Protein AF-A0A931ZT10-F1 (afdb_monomer_lite)

Secondary structure (DSSP, 8-state):
-PPPHHHHHHHHHHHHHHHHHHHHHHHHHHHHH--SS-BS-TT--B--HHHHTHHHHHHHHHHHHHHHHS-HHHHHHHHS-HHHHHHHHHHHHHHHHHHHS--

Sequence (103 aa):
MSVPPDLLQGAVTVLFGALAGGITNAVAIWMLFHPYQPRGPRWFTLQGAIPKNRARLAKTVGRTVGQRLLVPEDLDHRLTAPEVRAAFERALEGFVSALLDDE

pLDDT: mean 84.48, std 10.35, range [49.91, 97.06]

Foldseek 3Di:
DDDPVVVVVVVVVVVVVCVVVVVVVVVVVVQLQPDLDFDDDPVDTRGRVCSVCVVVVCVVVVVVCCVPVVPVVVVVVVCPPPVNVVVVVVVVVVVVVVVVVPD

Structure (mmCIF, N/CA/C/O backbone):
data_AF-A0A931ZT10-F1
#
_entry.id   AF-A0A931ZT10-F1
#
loop_
_atom_site.group_PDB
_atom_site.id
_atom_site.type_symbol
_atom_site.label_atom_id
_atom_site.label_alt_id
_atom_site.label_comp_id
_atom_site.label_asym_id
_atom_site.labe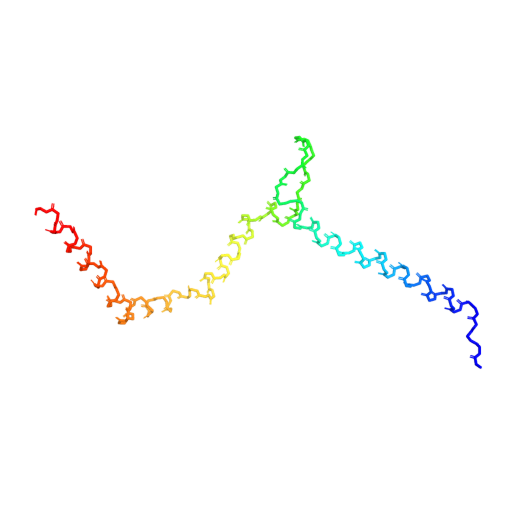l_entity_id
_atom_site.label_seq_id
_atom_site.pdbx_PDB_ins_code
_atom_site.Cartn_x
_atom_site.Cartn_y
_atom_site.Cartn_z
_atom_site.occupancy
_atom_site.B_iso_or_equiv
_atom_site.auth_seq_id
_atom_site.auth_comp_id
_atom_site.auth_asym_id
_atom_site.auth_atom_id
_atom_site.pdbx_PDB_model_num
ATOM 1 N N . MET A 1 1 ? 9.132 -15.987 -48.764 1.00 49.91 1 MET A N 1
ATOM 2 C CA . MET A 1 1 ? 8.897 -14.779 -47.947 1.00 49.91 1 MET A CA 1
ATOM 3 C C . MET A 1 1 ? 9.845 -14.842 -46.759 1.00 49.91 1 MET A C 1
ATOM 5 O O . MET A 1 1 ? 9.479 -15.317 -45.695 1.00 49.91 1 MET A O 1
ATOM 9 N N . SER A 1 2 ? 11.113 -14.514 -46.995 1.00 63.47 2 SER A N 1
ATOM 10 C CA . SER A 1 2 ? 12.182 -14.542 -45.994 1.00 63.47 2 SER A CA 1
ATOM 11 C C . SER A 1 2 ? 12.140 -13.223 -45.229 1.00 63.47 2 SER A C 1
ATOM 13 O O . SER A 1 2 ? 12.299 -12.161 -45.827 1.00 63.47 2 SER A O 1
ATOM 15 N N . VAL A 1 3 ? 11.870 -13.283 -43.926 1.00 71.31 3 VAL A N 1
ATOM 16 C CA . VAL A 1 3 ? 11.996 -12.118 -43.043 1.00 71.31 3 VAL A CA 1
ATOM 17 C C . VAL A 1 3 ? 13.445 -11.624 -43.092 1.00 71.31 3 VAL A C 1
ATOM 19 O O . VAL A 1 3 ? 14.354 -12.441 -42.923 1.00 71.31 3 VAL A O 1
ATOM 22 N N . PRO A 1 4 ? 13.687 -10.328 -43.355 1.00 78.19 4 PRO A N 1
ATOM 23 C CA . PRO A 1 4 ? 15.041 -9.803 -43.382 1.00 78.19 4 PRO A CA 1
ATOM 24 C C . PRO A 1 4 ? 15.648 -9.894 -41.970 1.00 78.19 4 PRO A C 1
ATOM 26 O O . PRO A 1 4 ? 14.942 -9.658 -40.982 1.00 78.19 4 PRO A O 1
ATOM 29 N N . PRO A 1 5 ? 16.938 -10.254 -41.851 1.00 76.19 5 PRO A N 1
ATOM 30 C CA . PRO A 1 5 ? 17.598 -10.504 -40.565 1.00 76.19 5 PRO A CA 1
ATOM 31 C C . PRO A 1 5 ? 17.557 -9.289 -39.622 1.00 76.19 5 PRO A C 1
ATOM 33 O O . PRO A 1 5 ? 17.493 -9.452 -38.403 1.00 76.19 5 PRO A O 1
ATOM 36 N N . ASP A 1 6 ? 17.474 -8.082 -40.178 1.00 82.94 6 ASP A N 1
ATOM 37 C CA . ASP A 1 6 ? 17.403 -6.819 -39.437 1.00 82.94 6 ASP A CA 1
ATOM 38 C C . ASP A 1 6 ? 16.100 -6.693 -38.622 1.00 82.94 6 ASP A C 1
ATOM 40 O O . ASP A 1 6 ? 16.094 -6.180 -37.500 1.00 82.94 6 ASP A O 1
ATOM 44 N N . LEU A 1 7 ? 14.987 -7.223 -39.149 1.00 83.31 7 LEU A N 1
ATOM 45 C CA . LEU A 1 7 ? 13.691 -7.238 -38.460 1.00 83.31 7 LEU A CA 1
ATOM 46 C C . LEU A 1 7 ? 13.693 -8.211 -37.277 1.00 83.31 7 LEU A C 1
ATOM 48 O O . LEU A 1 7 ? 13.109 -7.914 -36.233 1.00 83.31 7 LEU A O 1
ATOM 52 N N . LEU A 1 8 ? 14.381 -9.349 -37.416 1.00 85.38 8 LEU A N 1
ATOM 53 C CA . LEU A 1 8 ? 14.539 -10.317 -36.331 1.00 85.38 8 LEU A CA 1
ATOM 54 C C . LEU A 1 8 ? 15.336 -9.701 -35.171 1.00 85.38 8 LEU A C 1
ATOM 56 O O . LEU A 1 8 ? 14.935 -9.812 -34.013 1.00 85.38 8 LEU A O 1
ATOM 60 N N . GLN A 1 9 ? 16.425 -8.991 -35.479 1.00 87.88 9 GLN A N 1
ATOM 61 C CA . GLN A 1 9 ? 17.248 -8.314 -34.477 1.00 87.88 9 GLN A CA 1
ATOM 62 C C . GLN A 1 9 ? 16.492 -7.173 -33.774 1.00 87.88 9 GLN A C 1
ATOM 64 O O . GLN A 1 9 ? 16.577 -7.029 -32.548 1.00 87.88 9 GLN A O 1
ATOM 69 N N . GLY A 1 10 ? 15.703 -6.394 -34.521 1.00 91.69 10 GLY A N 1
ATOM 70 C CA . GLY A 1 10 ? 14.835 -5.358 -33.957 1.00 91.69 10 GLY A CA 1
ATOM 71 C C . GLY A 1 10 ? 13.783 -5.930 -33.003 1.00 91.69 10 GLY A C 1
ATOM 72 O O . GLY A 1 10 ? 13.625 -5.434 -31.887 1.00 91.69 10 GLY A O 1
ATOM 73 N N . ALA A 1 11 ? 13.122 -7.024 -33.393 1.00 92.00 11 ALA A N 1
ATOM 74 C CA . ALA A 1 11 ? 12.121 -7.691 -32.564 1.00 92.00 11 ALA A CA 1
ATOM 75 C C . ALA A 1 11 ? 12.711 -8.236 -31.252 1.00 92.00 11 ALA A C 1
ATOM 77 O O . ALA A 1 11 ? 12.114 -8.052 -30.191 1.00 92.00 11 ALA A O 1
ATOM 78 N N . VAL A 1 12 ? 13.904 -8.842 -31.299 1.00 94.12 12 VAL A N 1
ATOM 79 C CA . VAL A 1 12 ? 14.608 -9.306 -30.091 1.00 94.12 12 VAL A CA 1
ATOM 80 C C . VAL A 1 12 ? 14.928 -8.128 -29.169 1.00 94.12 12 VAL A C 1
ATOM 82 O O . VAL A 1 12 ? 14.667 -8.198 -27.969 1.00 94.12 12 VAL A O 1
ATOM 85 N N . THR A 1 13 ? 15.421 -7.018 -29.719 1.00 94.31 13 THR A N 1
ATOM 86 C CA . THR A 1 13 ? 15.759 -5.821 -28.931 1.00 94.31 13 THR A CA 1
ATOM 87 C C . THR A 1 13 ? 14.531 -5.241 -28.225 1.00 94.31 13 THR A C 1
ATOM 89 O O . THR A 1 13 ? 14.580 -4.955 -27.027 1.00 94.31 13 THR A O 1
ATOM 92 N N . VAL A 1 14 ? 13.405 -5.120 -28.935 1.00 95.50 14 VAL A N 1
ATOM 93 C CA . VAL A 1 14 ? 12.139 -4.641 -28.356 1.00 95.50 14 VAL A CA 1
ATOM 94 C C . VAL A 1 14 ? 11.634 -5.590 -27.270 1.00 95.50 14 VAL A C 1
ATOM 96 O O . VAL A 1 14 ? 11.216 -5.128 -26.210 1.00 95.50 14 VAL A O 1
ATOM 99 N N . LEU A 1 15 ? 11.711 -6.905 -27.491 1.00 96.00 15 LEU A N 1
ATOM 100 C C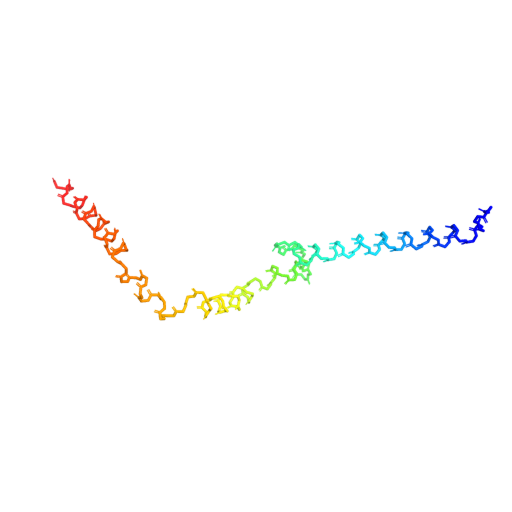A . LEU A 1 15 ? 11.279 -7.905 -26.515 1.00 96.00 15 LEU A CA 1
ATOM 101 C C . LEU A 1 15 ? 12.081 -7.813 -25.212 1.00 96.00 15 LEU A C 1
ATOM 103 O O . LEU A 1 15 ? 11.494 -7.796 -24.130 1.00 96.00 15 LEU A O 1
ATOM 107 N N . PHE A 1 16 ? 13.408 -7.705 -25.302 1.00 96.06 16 PHE A N 1
ATOM 108 C CA . PHE A 1 16 ? 14.261 -7.529 -24.126 1.00 96.06 16 PHE A CA 1
ATOM 109 C C . PHE A 1 16 ? 13.978 -6.211 -23.402 1.00 96.06 16 PHE A C 1
ATOM 111 O O . PHE A 1 16 ? 13.891 -6.204 -22.174 1.00 96.06 16 PHE A O 1
ATOM 118 N N . GLY A 1 17 ? 13.777 -5.115 -24.139 1.00 95.00 17 GLY A N 1
ATOM 119 C CA . GLY A 1 17 ? 13.405 -3.826 -23.554 1.00 95.00 17 GLY A CA 1
ATOM 120 C C . GLY A 1 17 ? 12.062 -3.881 -22.821 1.00 95.00 17 GLY A C 1
ATOM 121 O O . GLY A 1 17 ? 11.956 -3.415 -21.686 1.00 95.00 17 GLY A O 1
ATOM 122 N N . ALA A 1 18 ? 11.054 -4.509 -23.429 1.00 95.81 18 ALA A N 1
ATOM 123 C CA . ALA A 1 18 ? 9.736 -4.690 -22.829 1.00 95.81 18 ALA A CA 1
ATOM 124 C C . ALA A 1 18 ? 9.783 -5.598 -21.591 1.00 95.81 18 ALA A C 1
ATOM 126 O O . ALA A 1 18 ? 9.148 -5.287 -20.585 1.00 95.81 18 ALA A O 1
ATOM 127 N N . LEU A 1 19 ? 10.565 -6.682 -21.625 1.00 97.00 19 LEU A N 1
ATOM 128 C CA . LEU A 1 19 ? 10.760 -7.565 -20.473 1.00 97.00 19 LEU A CA 1
ATOM 129 C C . LEU A 1 19 ? 11.481 -6.849 -19.330 1.00 97.00 19 LEU A C 1
ATOM 131 O O . LEU A 1 19 ? 10.998 -6.871 -18.200 1.00 97.00 19 LEU A O 1
ATOM 135 N N . ALA A 1 20 ? 12.596 -6.172 -19.608 1.00 96.00 20 ALA A N 1
ATOM 136 C CA . ALA A 1 20 ? 13.348 -5.439 -18.593 1.00 96.00 20 ALA A CA 1
ATOM 137 C C . ALA A 1 20 ? 12.509 -4.309 -17.976 1.00 96.00 20 ALA A C 1
ATOM 139 O O . ALA A 1 20 ? 12.449 -4.177 -16.750 1.00 96.00 20 ALA A O 1
ATOM 140 N N . GLY A 1 21 ? 11.810 -3.532 -18.808 1.00 95.31 21 GLY A N 1
ATOM 141 C CA . GLY A 1 21 ? 10.907 -2.474 -18.358 1.00 95.31 21 GLY A CA 1
ATOM 142 C C . GLY A 1 21 ? 9.723 -3.019 -17.562 1.00 95.31 21 GLY A C 1
ATOM 143 O O . GLY A 1 21 ? 9.421 -2.509 -16.484 1.00 95.31 21 GLY A O 1
ATOM 144 N N . GLY A 1 22 ? 9.092 -4.093 -18.042 1.00 95.81 22 GLY A N 1
ATOM 145 C CA . GLY A 1 22 ? 7.960 -4.738 -17.380 1.00 95.81 22 GLY A CA 1
ATOM 146 C C . GLY A 1 22 ? 8.325 -5.306 -16.010 1.00 95.81 22 GLY A C 1
ATOM 147 O O . GLY A 1 22 ? 7.641 -5.022 -15.026 1.00 95.81 22 GLY A O 1
ATOM 148 N N . ILE A 1 23 ? 9.439 -6.038 -15.924 1.00 97.06 23 ILE A N 1
ATOM 149 C CA . ILE A 1 23 ? 9.953 -6.583 -14.660 1.00 97.06 23 ILE A CA 1
ATOM 150 C C . ILE A 1 23 ? 10.286 -5.444 -13.694 1.00 97.06 23 ILE A C 1
ATOM 152 O O . ILE A 1 23 ? 9.849 -5.464 -12.544 1.00 97.06 23 ILE A O 1
ATOM 156 N N . THR A 1 24 ? 11.003 -4.420 -14.156 1.00 96.25 24 THR A N 1
ATOM 157 C CA . THR A 1 24 ? 11.385 -3.285 -13.303 1.00 96.25 24 THR A CA 1
ATOM 158 C C . THR A 1 24 ? 10.161 -2.530 -12.791 1.00 96.25 24 THR A C 1
ATOM 160 O O . THR A 1 24 ? 10.099 -2.190 -11.611 1.00 96.25 24 THR A O 1
ATOM 163 N N . ASN A 1 25 ? 9.152 -2.312 -13.639 1.00 96.31 25 ASN A N 1
ATOM 164 C CA . ASN A 1 25 ? 7.914 -1.650 -13.239 1.00 96.31 25 ASN A CA 1
ATOM 165 C C . ASN A 1 25 ? 7.140 -2.471 -12.196 1.00 96.31 25 ASN A C 1
ATOM 167 O O . ASN A 1 25 ? 6.660 -1.921 -11.205 1.00 96.31 25 ASN A O 1
ATOM 171 N N . ALA A 1 26 ? 7.070 -3.794 -12.370 1.00 95.94 26 ALA A N 1
ATOM 172 C CA . ALA A 1 26 ? 6.462 -4.680 -11.383 1.00 95.94 26 ALA A CA 1
ATOM 173 C C . ALA A 1 26 ? 7.188 -4.602 -10.028 1.00 95.94 26 ALA A C 1
ATOM 175 O O . ALA A 1 26 ? 6.544 -4.477 -8.983 1.00 95.94 26 ALA A O 1
ATOM 176 N N . VAL A 1 27 ? 8.526 -4.594 -10.042 1.00 95.75 27 VAL A N 1
ATOM 177 C CA . VAL A 1 27 ? 9.344 -4.441 -8.829 1.00 95.75 27 VAL A CA 1
ATOM 178 C C . VAL A 1 27 ? 9.132 -3.070 -8.183 1.00 95.75 27 VAL A C 1
ATOM 180 O O . VAL A 1 27 ? 8.980 -2.993 -6.966 1.00 95.75 27 VAL A O 1
ATOM 183 N N . ALA A 1 28 ? 9.050 -1.993 -8.964 1.00 95.12 28 ALA A N 1
ATOM 184 C CA . ALA A 1 28 ? 8.816 -0.646 -8.445 1.00 95.12 28 ALA A CA 1
ATOM 185 C C . ALA A 1 28 ? 7.460 -0.529 -7.731 1.00 95.12 28 ALA A C 1
ATOM 187 O O . ALA A 1 28 ? 7.383 0.003 -6.620 1.00 95.12 28 ALA A O 1
ATOM 188 N N . ILE A 1 29 ? 6.398 -1.082 -8.329 1.00 95.25 29 ILE A N 1
ATOM 189 C CA . ILE A 1 29 ? 5.074 -1.143 -7.695 1.00 95.25 29 ILE A CA 1
ATOM 190 C C . ILE A 1 29 ? 5.157 -1.958 -6.403 1.00 95.25 29 ILE A C 1
ATOM 192 O O . ILE A 1 29 ? 4.643 -1.529 -5.371 1.00 95.25 29 ILE A O 1
ATOM 196 N N . TRP A 1 30 ? 5.852 -3.096 -6.416 1.00 94.12 30 TRP A N 1
ATOM 197 C CA . TRP A 1 30 ? 6.032 -3.923 -5.225 1.00 94.12 30 TRP A CA 1
ATOM 198 C C . TRP A 1 30 ? 6.791 -3.194 -4.095 1.00 94.12 30 TRP A C 1
ATOM 200 O O . TRP A 1 30 ? 6.379 -3.253 -2.930 1.00 94.12 30 TRP A O 1
ATOM 210 N N . MET A 1 31 ? 7.833 -2.427 -4.430 1.00 93.75 31 MET A N 1
ATOM 211 C CA . MET A 1 31 ? 8.607 -1.592 -3.496 1.00 93.75 31 MET A CA 1
ATOM 212 C C . MET A 1 31 ? 7.804 -0.427 -2.904 1.00 93.75 31 MET A C 1
ATOM 214 O O . MET A 1 31 ? 8.149 0.102 -1.850 1.00 93.75 31 MET A O 1
ATOM 218 N N . LEU A 1 32 ? 6.700 -0.017 -3.528 1.00 92.19 32 LEU A N 1
ATOM 219 C CA . LEU A 1 32 ? 5.817 0.984 -2.933 1.00 92.19 32 LEU A CA 1
ATOM 220 C C . LEU A 1 32 ? 5.173 0.467 -1.633 1.00 92.19 32 LEU A C 1
ATOM 222 O O . LEU A 1 32 ? 4.914 1.246 -0.707 1.00 92.19 32 LEU A O 1
ATOM 226 N N . PHE A 1 33 ? 4.942 -0.847 -1.563 1.00 92.19 33 PHE A N 1
ATOM 227 C CA . PHE A 1 33 ? 4.323 -1.530 -0.428 1.00 92.19 33 PHE A CA 1
ATOM 228 C C . PHE A 1 33 ? 5.344 -2.177 0.523 1.00 92.19 33 PHE A C 1
ATOM 230 O O . PHE A 1 33 ? 5.032 -2.336 1.700 1.00 92.19 33 PHE A O 1
ATOM 237 N N . HIS A 1 34 ? 6.561 -2.497 0.066 1.00 91.25 34 HIS A N 1
ATOM 238 C CA . HIS A 1 34 ? 7.614 -3.132 0.874 1.00 91.25 34 HIS A CA 1
ATOM 239 C C . HIS A 1 34 ? 8.869 -2.250 1.037 1.00 91.25 34 HIS A C 1
ATOM 241 O O . HIS A 1 34 ? 9.244 -1.549 0.108 1.00 91.25 34 HIS A O 1
ATOM 247 N N . PRO A 1 35 ? 9.598 -2.327 2.168 1.00 88.50 35 PRO A N 1
ATOM 248 C CA . PRO A 1 35 ? 9.290 -3.112 3.358 1.00 88.50 35 PRO A CA 1
ATOM 249 C C . PRO A 1 35 ? 8.205 -2.433 4.211 1.00 88.50 35 PRO A C 1
ATOM 251 O O . PRO A 1 35 ? 8.152 -1.207 4.320 1.00 88.50 35 PRO A O 1
ATOM 254 N N . TYR A 1 36 ? 7.334 -3.243 4.824 1.00 86.12 36 TYR A N 1
ATOM 255 C CA . TYR A 1 36 ? 6.227 -2.759 5.661 1.00 86.12 36 TYR A CA 1
ATOM 256 C C . TYR A 1 36 ? 6.707 -2.040 6.925 1.00 86.12 36 TYR A C 1
ATOM 258 O O . TYR A 1 36 ? 6.113 -1.055 7.366 1.00 86.12 36 TYR A O 1
ATOM 266 N N . GLN A 1 37 ? 7.802 -2.535 7.496 1.00 84.88 37 GLN A N 1
ATOM 267 C CA . GLN A 1 37 ? 8.479 -1.938 8.637 1.00 84.88 37 GLN A CA 1
ATOM 268 C C . GLN A 1 37 ? 9.732 -1.206 8.151 1.00 84.88 37 GLN A C 1
ATOM 270 O O . GLN A 1 37 ? 10.380 -1.682 7.214 1.00 84.88 37 GLN A O 1
ATOM 275 N N . PRO A 1 38 ? 10.080 -0.068 8.768 1.00 86.06 38 PRO A N 1
ATOM 276 C CA . PRO A 1 38 ? 11.293 0.653 8.422 1.00 86.06 38 PRO A CA 1
ATOM 277 C C . PRO A 1 38 ? 12.511 -0.243 8.672 1.00 86.06 38 PRO A C 1
ATOM 279 O O . PRO A 1 38 ? 12.717 -0.726 9.785 1.00 86.06 38 PRO A O 1
ATOM 282 N N . ARG A 1 39 ? 13.311 -0.483 7.629 1.00 85.62 39 ARG A N 1
ATOM 283 C CA . ARG A 1 39 ? 14.568 -1.235 7.715 1.00 85.62 39 ARG A CA 1
ATOM 284 C C . ARG A 1 39 ? 15.733 -0.344 7.308 1.00 85.62 39 ARG A C 1
ATOM 286 O O . ARG A 1 39 ? 15.683 0.300 6.266 1.00 85.62 39 ARG A O 1
ATOM 293 N N . GLY A 1 40 ? 16.780 -0.307 8.127 1.00 85.75 40 GLY A N 1
ATOM 294 C CA . GLY A 1 40 ? 18.003 0.445 7.842 1.00 85.75 40 GLY A CA 1
ATOM 295 C C . GLY A 1 40 ? 18.553 1.205 9.052 1.00 85.75 40 GLY A C 1
ATOM 296 O O . GLY A 1 40 ? 17.903 1.257 10.099 1.00 85.75 40 GLY A O 1
ATOM 297 N N . PRO A 1 41 ? 19.765 1.775 8.930 1.00 83.00 41 PRO A N 1
ATOM 298 C CA . PRO A 1 41 ? 20.378 2.591 9.971 1.00 83.00 41 PRO A CA 1
ATOM 299 C C . PRO A 1 41 ? 19.547 3.847 10.269 1.00 83.00 41 PRO A C 1
ATOM 301 O O . PRO A 1 41 ? 18.785 4.333 9.434 1.00 83.00 41 PRO A O 1
ATOM 304 N N . ARG A 1 42 ? 19.734 4.424 11.463 1.00 76.38 42 ARG A N 1
ATOM 305 C CA . ARG A 1 42 ? 18.968 5.586 11.965 1.00 76.38 42 ARG A CA 1
ATOM 306 C C . ARG A 1 42 ? 18.985 6.815 11.039 1.00 76.38 42 ARG A C 1
ATOM 308 O O . ARG A 1 42 ? 18.082 7.638 11.122 1.00 76.38 42 ARG A O 1
ATOM 315 N N . TRP A 1 43 ? 19.971 6.906 10.150 1.00 80.44 43 TRP A N 1
ATOM 316 C CA . TRP A 1 43 ? 20.169 8.003 9.199 1.00 80.44 43 TRP A CA 1
ATOM 317 C C . TRP A 1 43 ? 19.530 7.753 7.826 1.00 80.44 43 TRP A C 1
ATOM 319 O O . TRP A 1 43 ? 19.283 8.701 7.088 1.00 80.44 43 TRP A O 1
ATOM 329 N N . PHE A 1 44 ? 19.249 6.494 7.476 1.00 80.38 44 PHE A N 1
ATOM 330 C CA . PHE A 1 44 ? 18.630 6.129 6.205 1.00 80.38 44 PHE A CA 1
ATOM 331 C C . PHE A 1 44 ? 17.774 4.874 6.378 1.00 80.38 44 PHE A C 1
ATOM 333 O O . PHE A 1 44 ? 18.273 3.748 6.396 1.00 80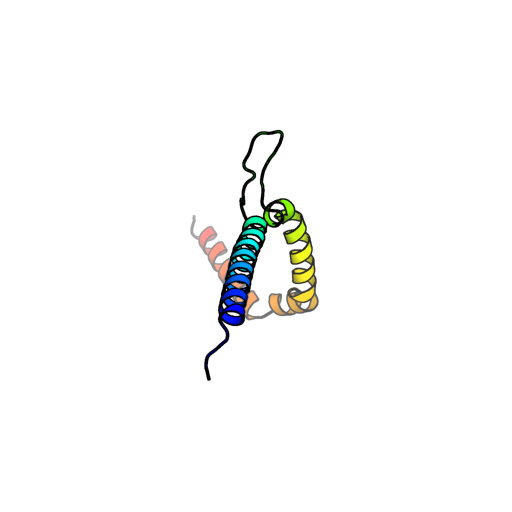.38 44 PHE A O 1
ATOM 340 N N . THR A 1 45 ? 16.467 5.074 6.537 1.00 85.75 45 THR A N 1
ATOM 341 C CA . THR A 1 45 ? 15.498 3.985 6.689 1.00 85.75 45 THR A CA 1
ATOM 342 C C . THR A 1 45 ? 14.731 3.786 5.390 1.00 85.75 45 THR A C 1
ATOM 344 O O . THR A 1 45 ? 14.014 4.674 4.929 1.00 85.75 45 THR A O 1
ATOM 347 N N . LEU A 1 46 ? 14.868 2.595 4.813 1.00 87.69 46 LEU A N 1
ATOM 348 C CA . LEU A 1 46 ? 14.069 2.142 3.685 1.00 87.69 46 LEU A CA 1
ATOM 349 C C . LEU A 1 46 ? 12.723 1.648 4.213 1.00 87.69 46 LEU A C 1
ATOM 351 O O . LEU A 1 46 ? 12.649 0.748 5.052 1.00 87.69 46 LEU A O 1
ATOM 355 N N . GLN A 1 47 ? 11.651 2.256 3.721 1.00 88.56 47 GLN A N 1
ATOM 356 C CA . GLN A 1 47 ? 10.279 1.845 3.983 1.00 88.56 47 GLN A CA 1
ATOM 357 C C . GLN A 1 47 ? 9.446 2.110 2.734 1.00 88.56 47 GLN A C 1
ATOM 359 O O . GLN A 1 47 ? 9.629 3.144 2.087 1.00 88.56 47 GLN A O 1
ATOM 364 N N . GLY A 1 48 ? 8.511 1.208 2.426 1.00 91.00 48 GLY A N 1
ATOM 365 C CA . GLY A 1 48 ? 7.549 1.437 1.352 1.00 91.00 48 GLY A CA 1
ATOM 366 C C . GLY A 1 48 ? 6.777 2.745 1.576 1.00 91.00 48 GLY A C 1
ATOM 367 O O . GLY A 1 48 ? 6.422 3.095 2.709 1.00 91.00 48 GLY A O 1
ATOM 368 N N . ALA A 1 49 ? 6.501 3.486 0.504 1.00 88.06 49 ALA A N 1
ATOM 369 C CA . ALA A 1 49 ? 5.849 4.792 0.601 1.00 88.06 49 ALA A CA 1
ATOM 370 C C . ALA A 1 49 ? 4.415 4.706 1.157 1.00 88.06 49 ALA A C 1
ATOM 372 O O . ALA A 1 49 ? 3.974 5.608 1.875 1.00 88.06 49 ALA A O 1
ATOM 373 N N . ILE A 1 50 ? 3.693 3.619 0.859 1.00 88.19 50 ILE A N 1
ATOM 374 C CA . ILE A 1 50 ? 2.330 3.389 1.357 1.00 88.19 50 ILE A CA 1
ATOM 375 C C . ILE A 1 50 ? 2.305 3.051 2.854 1.00 88.19 50 ILE A C 1
ATOM 377 O O . ILE A 1 50 ? 1.635 3.778 3.595 1.00 88.19 50 ILE A O 1
ATOM 381 N N . PRO A 1 51 ? 3.033 2.033 3.361 1.00 85.62 51 PRO A N 1
ATOM 382 C CA . PRO A 1 51 ? 3.029 1.726 4.792 1.00 85.62 51 PRO A CA 1
ATOM 383 C C . PRO A 1 51 ? 3.545 2.889 5.649 1.00 85.62 51 PRO A C 1
ATOM 385 O O . PRO A 1 51 ? 3.012 3.114 6.738 1.00 85.62 51 PRO A O 1
ATOM 388 N N . LYS A 1 52 ? 4.492 3.693 5.139 1.00 87.75 52 LYS A N 1
ATOM 389 C CA . LYS A 1 52 ? 4.957 4.927 5.797 1.00 87.75 52 LYS A CA 1
ATOM 390 C C . LYS A 1 52 ? 3.820 5.925 6.061 1.00 87.75 52 LYS A C 1
ATOM 392 O O . LYS A 1 52 ? 3.827 6.609 7.079 1.00 87.75 52 LYS A O 1
ATOM 397 N N . ASN A 1 53 ? 2.813 5.975 5.186 1.00 87.00 53 ASN A N 1
ATOM 398 C CA . ASN A 1 53 ? 1.686 6.910 5.260 1.00 87.00 53 ASN A CA 1
ATOM 399 C C . ASN A 1 53 ? 0.362 6.263 5.707 1.00 87.00 53 ASN A C 1
ATOM 401 O O . ASN A 1 53 ? -0.697 6.888 5.590 1.00 87.00 53 ASN A O 1
ATOM 405 N N . ARG A 1 54 ? 0.398 5.041 6.260 1.00 85.25 54 ARG 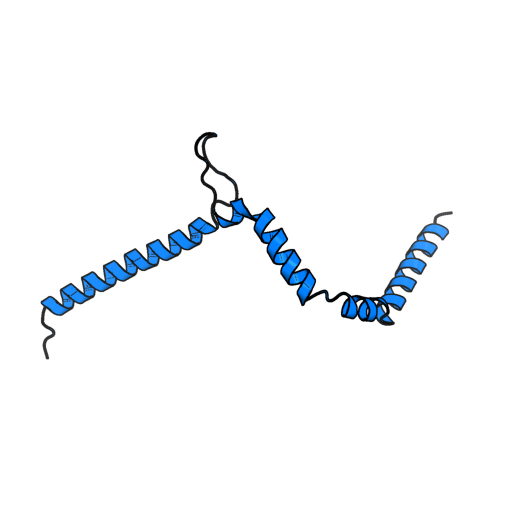A N 1
ATOM 406 C CA . ARG A 1 54 ? -0.793 4.264 6.653 1.00 85.25 54 ARG A CA 1
ATOM 407 C C . ARG A 1 54 ? -1.805 5.043 7.500 1.00 85.25 54 ARG A C 1
ATOM 409 O O . ARG A 1 54 ? -2.998 4.947 7.253 1.00 85.25 54 ARG A O 1
ATOM 416 N N . ALA A 1 55 ? -1.342 5.855 8.455 1.00 85.25 55 ALA A N 1
ATOM 417 C CA . ALA A 1 55 ? -2.219 6.613 9.351 1.00 85.25 55 ALA A CA 1
ATOM 418 C C . ALA A 1 55 ? -2.997 7.709 8.605 1.00 85.25 55 ALA A C 1
ATOM 420 O O . ALA A 1 55 ? -4.200 7.879 8.804 1.00 85.25 55 ALA A O 1
ATOM 421 N N . ARG A 1 56 ? -2.323 8.422 7.693 1.00 88.38 56 ARG A N 1
ATOM 422 C CA . ARG A 1 56 ? -2.955 9.431 6.836 1.00 88.38 56 ARG A CA 1
ATOM 423 C C . ARG A 1 56 ? -3.966 8.782 5.895 1.00 88.38 56 ARG A C 1
ATOM 425 O O . ARG A 1 56 ? -5.080 9.280 5.769 1.00 88.38 56 ARG A O 1
ATOM 432 N N . LEU A 1 57 ? -3.587 7.664 5.278 1.00 85.94 57 LEU A N 1
ATOM 433 C CA . LEU A 1 57 ? -4.456 6.905 4.379 1.00 85.94 57 LEU A CA 1
ATOM 434 C C . LEU A 1 57 ? -5.698 6.384 5.110 1.00 85.94 57 LEU A C 1
ATOM 436 O O . LEU A 1 57 ? -6.803 6.608 4.632 1.00 85.94 57 LEU A O 1
ATOM 440 N N . ALA A 1 58 ? -5.540 5.793 6.297 1.00 87.88 58 ALA A N 1
ATOM 441 C CA . ALA A 1 58 ? -6.654 5.321 7.117 1.00 87.88 58 ALA A CA 1
ATOM 442 C C . ALA A 1 58 ? -7.623 6.453 7.487 1.00 87.88 58 ALA A C 1
ATOM 444 O O . ALA A 1 58 ? -8.833 6.280 7.383 1.00 87.88 58 ALA A O 1
ATOM 445 N N . LYS A 1 59 ? -7.111 7.639 7.846 1.00 89.56 59 LYS A N 1
ATOM 446 C CA . LYS A 1 59 ? -7.952 8.807 8.148 1.00 89.56 59 LYS A CA 1
ATOM 447 C C . LYS A 1 59 ? -8.760 9.264 6.933 1.00 89.56 59 LYS A C 1
ATOM 449 O O . LYS A 1 59 ? -9.952 9.535 7.056 1.00 89.56 59 LYS A O 1
ATOM 454 N N . THR A 1 60 ? -8.125 9.366 5.767 1.00 86.44 60 THR A N 1
ATOM 455 C CA . THR A 1 60 ? -8.801 9.807 4.539 1.00 86.44 60 THR A CA 1
ATOM 456 C C . THR A 1 60 ? -9.810 8.770 4.054 1.00 86.44 60 THR A C 1
ATOM 458 O O . THR A 1 60 ? -10.953 9.125 3.786 1.00 86.44 60 THR A O 1
ATOM 461 N N . VAL A 1 61 ? -9.422 7.495 3.997 1.00 86.31 61 VAL A N 1
ATOM 462 C CA . VAL A 1 61 ? -10.310 6.398 3.592 1.00 86.31 61 VAL A CA 1
ATOM 463 C C . VAL A 1 61 ? -11.468 6.259 4.575 1.00 86.31 61 VAL A C 1
ATOM 465 O O . VAL A 1 61 ? -12.613 6.219 4.144 1.00 86.31 61 VAL A O 1
ATOM 468 N N . GLY A 1 62 ? -11.197 6.274 5.881 1.00 85.44 62 GLY A N 1
ATOM 469 C CA . GLY A 1 62 ? -12.221 6.190 6.922 1.00 85.44 62 GLY A CA 1
ATOM 470 C C . GLY A 1 62 ? -13.219 7.344 6.868 1.00 85.44 62 GLY A C 1
ATOM 471 O O . GLY A 1 62 ? -14.414 7.113 7.011 1.00 85.44 62 GLY A O 1
ATOM 472 N N . ARG A 1 63 ? -12.768 8.572 6.576 1.00 84.56 63 ARG A N 1
ATOM 473 C CA . ARG A 1 63 ? -13.675 9.710 6.369 1.00 84.56 63 ARG A CA 1
ATOM 474 C C . ARG A 1 63 ? -14.569 9.506 5.146 1.00 84.56 63 ARG A C 1
ATOM 476 O O . ARG A 1 63 ? -15.772 9.707 5.248 1.00 84.56 63 ARG A O 1
ATOM 483 N N . THR A 1 64 ? -14.002 9.092 4.015 1.00 84.00 64 THR A N 1
ATOM 484 C CA . THR A 1 64 ? -14.769 8.859 2.781 1.00 84.00 64 THR A CA 1
ATOM 485 C C . THR A 1 64 ? -15.762 7.705 2.932 1.00 84.00 64 THR A C 1
ATOM 487 O O . THR A 1 64 ? -16.901 7.815 2.490 1.00 84.00 64 THR A O 1
ATOM 490 N N . VAL A 1 65 ? -15.347 6.610 3.574 1.00 81.81 65 VAL A N 1
ATOM 491 C CA . VAL A 1 65 ? -16.193 5.443 3.863 1.00 81.81 65 VAL A CA 1
ATOM 492 C C . VAL A 1 65 ? -17.288 5.813 4.859 1.00 81.81 65 VAL A C 1
ATOM 494 O O . VAL A 1 65 ? -18.453 5.562 4.578 1.00 81.81 65 VAL A O 1
ATOM 497 N N . GLY A 1 66 ? -16.950 6.475 5.967 1.00 75.19 66 GLY A N 1
ATOM 498 C CA . GLY A 1 66 ? -17.926 6.913 6.967 1.00 75.19 66 GLY A CA 1
ATOM 499 C C . GLY A 1 66 ? -19.000 7.825 6.377 1.00 75.19 66 GLY A C 1
ATOM 500 O O . GLY A 1 66 ? -20.167 7.658 6.678 1.00 75.19 66 GLY A O 1
ATOM 501 N N . GLN A 1 67 ? -18.635 8.721 5.460 1.00 72.56 67 GLN A N 1
ATOM 502 C CA . GLN A 1 67 ? -19.599 9.610 4.805 1.00 72.56 67 GLN A CA 1
ATOM 503 C C . GLN A 1 67 ? -20.493 8.924 3.762 1.00 72.56 67 GLN A C 1
ATOM 505 O O . GLN A 1 67 ? -21.558 9.449 3.461 1.00 72.56 67 GLN A O 1
ATOM 510 N N . ARG A 1 68 ? -20.056 7.812 3.155 1.00 68.56 68 ARG A N 1
ATOM 511 C CA . ARG A 1 68 ? -20.769 7.182 2.024 1.00 68.56 68 ARG A CA 1
ATOM 512 C C . ARG A 1 68 ? -21.436 5.846 2.348 1.00 68.56 68 ARG A C 1
ATOM 514 O O . ARG A 1 68 ? -22.353 5.463 1.637 1.00 68.56 68 ARG A O 1
ATOM 521 N N . LEU A 1 69 ? -20.951 5.122 3.353 1.00 65.38 69 LEU A N 1
ATOM 522 C CA . LEU A 1 69 ? -21.441 3.791 3.741 1.00 65.38 69 LEU A CA 1
ATOM 523 C C . LEU A 1 69 ? -22.153 3.795 5.099 1.00 65.38 69 LEU A C 1
ATOM 525 O O . LEU A 1 69 ? -22.940 2.893 5.368 1.00 65.38 69 LEU A O 1
ATOM 529 N N . LEU A 1 70 ? -21.878 4.793 5.942 1.00 61.28 70 LEU A N 1
ATOM 530 C CA . LEU A 1 70 ? -22.532 5.009 7.233 1.00 61.28 70 LEU A CA 1
ATOM 531 C C . LEU A 1 70 ? -23.216 6.371 7.213 1.00 61.28 70 LEU A C 1
ATOM 533 O O . LEU A 1 70 ? -22.856 7.284 7.955 1.00 61.28 70 LEU A O 1
ATOM 537 N N . VAL A 1 71 ? -24.179 6.514 6.309 1.00 69.19 71 VAL A N 1
ATOM 538 C CA . VAL A 1 71 ? -25.036 7.693 6.296 1.00 69.19 71 VAL A CA 1
ATOM 539 C C . VAL A 1 71 ? -25.772 7.726 7.649 1.00 69.19 71 VAL A C 1
ATOM 541 O O . VAL A 1 71 ? -26.396 6.721 7.999 1.00 69.19 71 VAL A O 1
ATOM 544 N N . PRO A 1 72 ? -25.664 8.803 8.452 1.00 63.03 72 PRO A N 1
ATOM 545 C CA . PRO A 1 72 ? -26.280 8.871 9.782 1.00 63.03 72 PRO A CA 1
ATOM 546 C C . PRO A 1 72 ? -27.779 8.563 9.742 1.00 63.03 72 PRO A C 1
ATOM 548 O O . PRO A 1 72 ? -28.301 7.889 10.626 1.00 63.03 72 PRO A O 1
ATOM 551 N N . GLU A 1 73 ? -28.429 8.991 8.661 1.00 62.47 73 GLU A N 1
ATOM 552 C CA . GLU A 1 73 ? -29.845 8.760 8.387 1.00 62.47 73 GLU A CA 1
ATOM 553 C C . GLU A 1 73 ? -30.199 7.266 8.210 1.00 62.47 73 GLU A C 1
ATOM 555 O O . GLU A 1 73 ? -31.254 6.827 8.661 1.00 62.47 73 GLU A O 1
ATOM 560 N N . ASP A 1 74 ? -29.307 6.454 7.630 1.00 65.50 74 ASP A N 1
ATOM 561 C CA . ASP A 1 74 ? -29.516 5.003 7.472 1.00 65.50 74 ASP A CA 1
ATOM 562 C C . ASP A 1 74 ? -29.194 4.222 8.755 1.00 65.50 74 ASP A C 1
ATOM 564 O O . ASP A 1 74 ? -29.674 3.101 8.961 1.00 65.50 74 ASP A O 1
ATOM 568 N N . LEU A 1 75 ? -28.348 4.790 9.618 1.00 69.44 75 LEU A N 1
ATOM 569 C CA . LEU A 1 75 ? -27.926 4.151 10.858 1.00 69.44 75 LEU A CA 1
ATOM 570 C C . LEU A 1 75 ? -29.070 4.114 11.876 1.00 69.44 75 LEU A C 1
ATOM 572 O O . LEU A 1 75 ? -29.273 3.085 12.514 1.00 69.44 75 LEU A O 1
ATOM 576 N N . ASP A 1 76 ? -29.849 5.191 11.976 1.00 68.56 76 ASP A N 1
ATOM 577 C CA . ASP A 1 76 ? -30.990 5.287 12.894 1.00 68.56 76 ASP A CA 1
ATOM 578 C C . ASP A 1 76 ? -32.080 4.253 12.566 1.00 68.56 76 ASP A C 1
ATOM 580 O O . ASP A 1 76 ? -32.551 3.511 13.435 1.00 68.56 76 ASP A O 1
ATOM 584 N N . HIS A 1 77 ? -32.395 4.092 11.278 1.00 68.81 77 HIS A N 1
ATOM 585 C CA . HIS A 1 77 ? -33.347 3.079 10.825 1.00 68.81 77 HIS A CA 1
ATOM 586 C C . HIS A 1 77 ? -32.860 1.645 11.051 1.00 68.81 77 HIS A C 1
ATOM 588 O O . HIS A 1 77 ? -33.663 0.777 11.390 1.00 68.81 77 HIS A O 1
ATOM 594 N N . ARG A 1 78 ? -31.557 1.378 10.895 1.00 70.50 78 ARG A N 1
ATOM 595 C CA . ARG A 1 78 ? -30.991 0.042 11.143 1.00 70.50 78 ARG A CA 1
ATOM 596 C C . ARG A 1 78 ? -30.859 -0.285 12.626 1.00 70.50 78 ARG A C 1
ATOM 598 O O . ARG A 1 78 ? -31.023 -1.443 12.989 1.00 70.50 78 ARG A O 1
ATOM 605 N N . LEU A 1 79 ? -30.569 0.698 13.476 1.00 72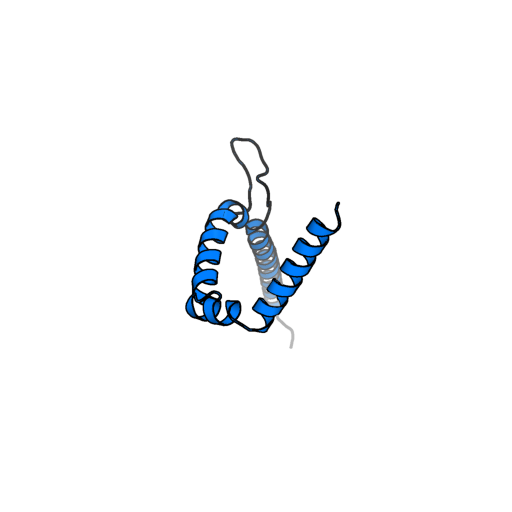.69 79 LEU A N 1
ATOM 606 C CA . LEU A 1 79 ? -30.472 0.502 14.926 1.00 72.69 79 LEU A CA 1
ATOM 607 C C . LEU A 1 79 ? -31.849 0.323 15.574 1.00 72.69 79 LEU A C 1
ATOM 609 O O . LEU A 1 79 ? -31.982 -0.453 16.516 1.00 72.69 79 LEU A O 1
ATOM 613 N N . THR A 1 80 ? -32.873 0.983 15.033 1.00 76.44 80 THR A N 1
ATOM 614 C CA . THR A 1 80 ? -34.268 0.840 15.483 1.00 76.44 80 THR A CA 1
ATOM 615 C C . THR A 1 80 ? -34.956 -0.387 14.873 1.00 76.44 80 THR A C 1
ATOM 617 O O . THR A 1 80 ? -36.113 -0.678 15.182 1.00 76.44 80 THR A O 1
ATOM 620 N N . ALA A 1 81 ? -34.257 -1.131 14.011 1.00 82.94 81 ALA A N 1
ATOM 621 C CA . ALA A 1 81 ? -34.806 -2.313 13.377 1.00 82.94 81 ALA A CA 1
ATOM 622 C C . ALA A 1 81 ? -35.212 -3.357 14.440 1.00 82.94 81 ALA A C 1
ATOM 624 O O . ALA A 1 81 ? -34.454 -3.611 15.389 1.00 82.94 81 ALA A O 1
ATOM 625 N N . PRO A 1 82 ? -36.402 -3.967 14.306 1.00 82.25 82 PRO A N 1
ATOM 626 C CA . PRO A 1 82 ? -36.934 -4.895 15.301 1.00 82.25 82 PRO A CA 1
ATOM 627 C C . PRO A 1 82 ? -35.998 -6.086 15.554 1.00 82.25 82 PRO A C 1
ATOM 629 O O . PRO A 1 82 ? -35.948 -6.592 16.674 1.00 82.25 82 PRO A O 1
ATOM 632 N N . GLU A 1 83 ? -35.195 -6.493 14.566 1.00 84.06 83 GLU A N 1
ATOM 633 C CA . GLU A 1 83 ? -34.215 -7.572 14.711 1.00 84.06 83 GLU A CA 1
ATOM 634 C C . GLU A 1 83 ? -33.071 -7.204 15.667 1.00 84.06 83 GLU A C 1
ATOM 636 O O . GLU A 1 83 ? -32.654 -8.032 16.481 1.00 84.06 83 GLU A O 1
ATOM 641 N N . V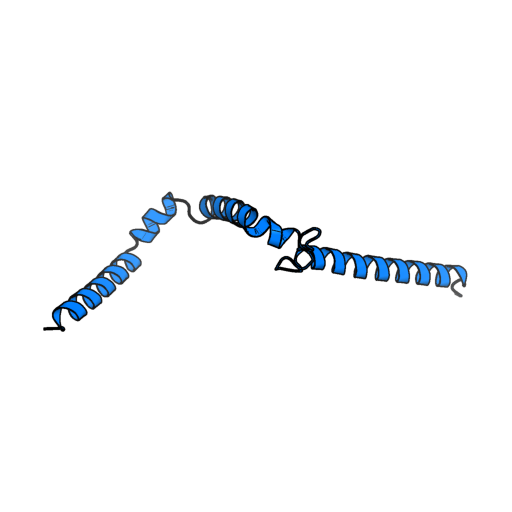AL A 1 84 ? -32.573 -5.964 15.593 1.00 85.31 84 VAL A N 1
ATOM 642 C CA . VAL A 1 84 ? -31.489 -5.465 16.456 1.00 85.31 84 VAL A CA 1
ATOM 643 C C . VAL A 1 84 ? -31.989 -5.323 17.885 1.00 85.31 84 VAL A C 1
ATOM 645 O O . VAL A 1 84 ? -31.317 -5.759 18.821 1.00 85.31 84 VAL A O 1
ATOM 648 N N . ARG A 1 85 ? -33.203 -4.794 18.055 1.00 85.94 85 ARG A N 1
ATOM 649 C CA . ARG A 1 85 ? -33.835 -4.664 19.367 1.00 85.94 85 ARG A CA 1
ATOM 650 C C . ARG A 1 85 ? -34.054 -6.023 20.035 1.00 85.94 85 ARG A C 1
ATOM 652 O O . ARG A 1 85 ? -33.651 -6.204 21.179 1.00 85.94 85 ARG A O 1
ATOM 659 N N . ALA A 1 86 ? -34.588 -6.999 19.304 1.00 87.38 86 ALA A N 1
ATOM 660 C CA . ALA A 1 86 ? -34.789 -8.352 19.819 1.00 87.38 86 ALA A CA 1
ATOM 661 C C . ALA A 1 86 ? -33.465 -9.084 20.118 1.00 87.38 86 ALA A C 1
ATOM 663 O O . ALA A 1 86 ? -33.409 -9.959 20.982 1.00 87.38 86 ALA A O 1
ATOM 664 N N . ALA A 1 87 ? -32.383 -8.787 19.391 1.00 87.31 87 ALA A N 1
ATOM 665 C CA . ALA A 1 87 ? -31.053 -9.306 19.714 1.00 87.31 87 ALA A CA 1
ATOM 666 C C . ALA A 1 87 ? -30.491 -8.676 20.999 1.00 87.31 87 ALA A C 1
ATOM 668 O O . ALA A 1 87 ? -29.895 -9.380 21.812 1.00 87.31 87 ALA A O 1
ATOM 669 N N . PHE A 1 88 ? -30.716 -7.376 21.195 1.00 89.12 88 PHE A N 1
ATOM 670 C CA . PHE A 1 88 ? -30.281 -6.648 22.383 1.00 89.12 88 PHE A CA 1
ATOM 671 C C . PHE A 1 88 ? -31.034 -7.096 23.641 1.00 89.12 88 PHE A C 1
ATOM 673 O O . PHE A 1 88 ? -30.403 -7.353 24.660 1.00 89.12 88 PHE A O 1
ATOM 680 N N . GLU A 1 89 ? -32.358 -7.256 23.555 1.00 91.31 89 GLU A N 1
ATOM 681 C CA . GLU A 1 89 ? -33.198 -7.747 24.658 1.00 91.31 89 GLU A CA 1
ATOM 682 C C . GLU A 1 89 ? -32.756 -9.147 25.109 1.00 91.31 89 GLU A C 1
ATOM 684 O O . GLU A 1 89 ? -32.484 -9.344 26.288 1.00 91.31 89 GLU A O 1
ATOM 689 N N . ARG A 1 90 ? -32.530 -10.079 24.173 1.00 91.19 90 ARG A N 1
ATOM 690 C CA . ARG A 1 90 ? -32.015 -11.424 24.498 1.00 91.19 90 ARG A CA 1
ATOM 691 C C . ARG A 1 90 ? -30.624 -11.406 25.133 1.00 91.19 90 ARG A C 1
ATOM 693 O O . ARG A 1 90 ? -30.341 -12.206 26.020 1.00 91.19 90 ARG A O 1
ATOM 700 N N . ALA A 1 91 ? -29.739 -10.525 24.666 1.00 90.38 91 ALA A N 1
ATOM 701 C CA . ALA A 1 91 ? -28.404 -10.386 25.243 1.00 90.38 91 ALA A CA 1
ATOM 702 C C . ALA A 1 91 ? -28.466 -9.820 26.669 1.00 90.38 91 ALA A C 1
ATOM 704 O O . ALA A 1 91 ? -27.734 -10.282 27.542 1.00 90.38 91 ALA A O 1
ATOM 705 N N . LEU A 1 92 ? -29.350 -8.847 26.906 1.00 93.69 92 LEU A N 1
ATOM 706 C CA . LEU A 1 92 ? -29.557 -8.239 28.214 1.00 93.69 92 LEU A CA 1
ATOM 707 C C . LEU A 1 92 ? -30.193 -9.230 29.192 1.00 93.69 92 LEU A C 1
ATOM 709 O O . LEU A 1 92 ? -29.715 -9.346 30.314 1.00 93.69 92 LEU A O 1
ATOM 713 N N . GLU A 1 93 ? -31.207 -9.979 28.757 1.00 93.44 93 GLU A N 1
ATOM 714 C CA . GLU A 1 93 ? -31.820 -11.054 29.543 1.00 93.44 93 GLU A CA 1
ATOM 715 C C . GLU A 1 93 ? -30.785 -12.099 29.950 1.00 93.44 93 GLU A C 1
ATOM 717 O O . GLU A 1 93 ? -30.692 -12.410 31.130 1.00 93.44 93 GLU A O 1
ATOM 722 N N . GLY A 1 94 ? -29.951 -12.564 29.012 1.00 89.88 94 GLY A N 1
ATOM 723 C CA . GLY A 1 94 ? -28.885 -13.522 29.312 1.00 89.88 94 GLY A CA 1
ATOM 724 C C . GLY A 1 94 ? -27.832 -12.989 30.292 1.00 89.88 94 GLY A C 1
ATOM 725 O O . GLY A 1 94 ? -27.301 -13.745 31.102 1.00 89.88 94 GLY A O 1
ATOM 726 N N . PHE A 1 95 ? -27.527 -11.689 30.239 1.00 90.88 95 PHE A N 1
ATOM 727 C CA . PHE A 1 95 ? -26.574 -11.054 31.155 1.00 90.88 95 PHE A CA 1
ATOM 728 C C . PHE A 1 95 ? -27.170 -10.858 32.552 1.00 90.88 95 PHE A C 1
ATOM 730 O O . PHE A 1 95 ? -26.493 -11.080 33.551 1.00 90.88 95 PHE A O 1
ATOM 737 N N . VAL A 1 96 ? -28.443 -10.459 32.620 1.00 93.12 96 VAL A N 1
ATOM 738 C CA . VAL A 1 96 ? -29.186 -10.288 33.873 1.00 93.12 96 VAL A CA 1
ATOM 739 C C . VAL A 1 96 ? -29.411 -11.637 34.547 1.00 93.12 96 VAL A C 1
ATOM 741 O O . VAL A 1 96 ? -29.173 -11.737 35.744 1.00 93.12 96 VAL A O 1
ATOM 744 N N . SER A 1 97 ? -29.791 -12.681 33.805 1.00 87.62 97 SER A N 1
ATOM 745 C CA . SER A 1 97 ? -29.933 -14.029 34.363 1.00 87.62 97 SER A CA 1
ATOM 746 C C . SER A 1 97 ? -28.599 -14.561 34.882 1.00 87.62 97 SER A C 1
ATOM 748 O O . SER A 1 97 ? -28.536 -15.031 36.007 1.00 87.62 97 SER A O 1
ATOM 750 N N . ALA A 1 98 ? -27.506 -14.380 34.133 1.00 87.50 98 ALA A N 1
ATOM 751 C CA . ALA A 1 98 ? -26.178 -14.802 34.579 1.00 87.50 98 ALA A CA 1
ATOM 752 C C . ALA A 1 98 ? -25.688 -14.072 35.845 1.00 87.50 98 ALA A C 1
ATOM 754 O O . ALA A 1 98 ? -24.885 -14.629 36.582 1.00 87.50 98 ALA A O 1
ATOM 755 N N . LEU A 1 99 ? -26.144 -12.836 36.088 1.00 86.94 99 LEU A N 1
ATOM 756 C CA . LEU A 1 99 ? -25.807 -12.069 37.292 1.00 86.94 99 LEU A CA 1
ATOM 757 C C . LEU A 1 99 ? -26.725 -12.398 38.483 1.00 86.94 99 LEU A C 1
ATOM 759 O O . LEU A 1 99 ? -26.330 -12.192 39.623 1.00 86.94 99 LEU A O 1
ATOM 763 N N . LEU A 1 100 ? -27.948 -12.866 38.216 1.00 89.44 100 LEU A N 1
ATOM 764 C CA . LEU A 1 100 ? -28.916 -13.293 39.231 1.00 89.44 100 LEU A CA 1
ATOM 765 C C . LEU A 1 100 ? -28.710 -14.750 39.675 1.00 89.44 100 LEU A C 1
ATOM 767 O O . LEU A 1 100 ? -29.096 -15.089 40.786 1.00 89.44 100 LEU A O 1
ATOM 771 N N . ASP A 1 101 ? -28.109 -15.589 38.830 1.00 79.56 101 ASP A N 1
ATOM 772 C CA . ASP A 1 101 ? -27.807 -16.997 39.123 1.00 79.56 101 ASP A CA 1
ATOM 773 C C . ASP A 1 101 ? -26.481 -17.191 39.907 1.00 79.56 101 ASP A C 1
ATOM 775 O O . ASP A 1 101 ? -26.124 -18.325 40.222 1.00 79.56 101 ASP A O 1
ATOM 779 N N . ASP A 1 102 ? -25.747 -16.109 40.218 1.00 65.00 102 ASP A N 1
ATOM 780 C CA . ASP A 1 102 ? -24.479 -16.113 40.985 1.00 65.00 102 ASP A CA 1
ATOM 781 C C . ASP A 1 102 ? -24.676 -15.772 42.488 1.00 65.00 102 ASP A C 1
ATOM 783 O O . ASP A 1 102 ? -23.778 -15.219 43.126 1.00 65.00 102 ASP A O 1
ATOM 787 N N . GLU A 1 103 ? -25.847 -16.099 43.061 1.00 51.88 103 GLU A N 1
ATOM 788 C CA . GLU A 1 103 ? -26.097 -16.180 44.522 1.00 51.88 103 GLU A CA 1
ATOM 789 C C . GLU A 1 103 ? -26.437 -17.608 44.983 1.00 51.88 103 GLU A C 1
ATOM 791 O O . GLU A 1 103 ? -27.326 -18.255 44.381 1.00 51.88 103 GLU A O 1
#

Radius of gyration: 29.56 Å; chains: 1; bounding box: 57×27×92 Å